Protein AF-A0A3G2R7J8-F1 (afdb_monomer)

Structure (mmCIF, N/CA/C/O backbone):
data_AF-A0A3G2R7J8-F1
#
_entry.id   AF-A0A3G2R7J8-F1
#
loop_
_atom_site.group_PDB
_atom_site.id
_atom_site.type_symbol
_atom_site.label_atom_id
_atom_site.label_alt_id
_atom_site.label_comp_id
_atom_site.label_asym_id
_atom_site.label_entity_id
_atom_site.label_seq_id
_atom_site.pdbx_PDB_ins_code
_atom_site.Cartn_x
_atom_site.Cartn_y
_atom_site.Cartn_z
_atom_site.occupancy
_atom_site.B_iso_or_equiv
_atom_site.auth_seq_id
_atom_site.auth_comp_id
_atom_site.auth_asym_id
_atom_site.auth_atom_id
_atom_site.pdbx_PDB_model_num
ATOM 1 N N . MET A 1 1 ? 8.273 -8.675 15.916 1.00 59.72 1 MET A N 1
ATOM 2 C CA . MET A 1 1 ? 7.662 -7.369 15.571 1.00 59.72 1 MET A CA 1
ATOM 3 C C . MET A 1 1 ? 8.316 -6.280 16.408 1.00 59.72 1 MET A C 1
ATOM 5 O O . MET A 1 1 ? 8.433 -6.460 17.612 1.00 59.72 1 MET A O 1
ATOM 9 N N . SER A 1 2 ? 8.784 -5.197 15.786 1.00 82.50 2 SER A N 1
ATOM 10 C CA . SER A 1 2 ? 9.439 -4.083 16.489 1.00 82.50 2 SER A CA 1
ATOM 11 C C . SER A 1 2 ? 8.393 -3.108 17.041 1.00 82.50 2 SER A C 1
ATOM 13 O O . SER A 1 2 ? 7.334 -2.924 16.443 1.00 82.50 2 SER A O 1
ATOM 15 N N . VAL A 1 3 ? 8.687 -2.429 18.153 1.00 87.94 3 VAL A N 1
ATOM 16 C CA . VAL A 1 3 ? 7.816 -1.363 18.691 1.00 87.94 3 VAL A CA 1
ATOM 17 C C . VAL A 1 3 ? 7.543 -0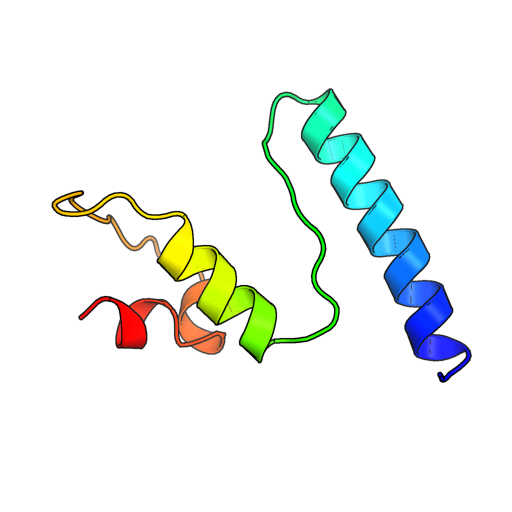.296 17.622 1.00 87.94 3 VAL A C 1
ATOM 19 O O . VAL A 1 3 ? 6.416 0.181 17.483 1.00 87.94 3 VAL A O 1
ATOM 22 N N . LYS A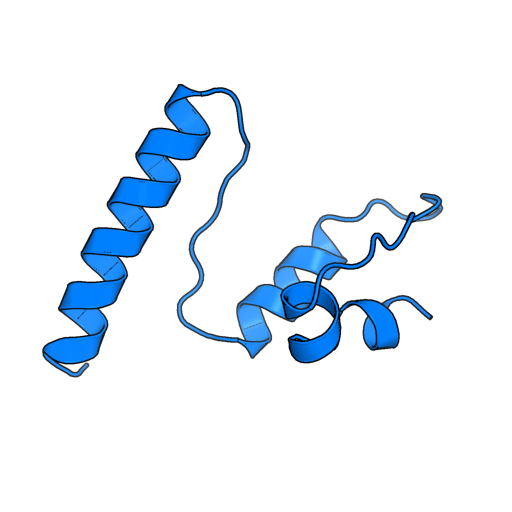 1 4 ? 8.552 0.006 16.792 1.00 87.44 4 LYS A N 1
ATOM 23 C CA . LYS A 1 4 ? 8.447 0.958 15.682 1.00 87.44 4 LYS A CA 1
ATOM 24 C C . LYS A 1 4 ? 7.412 0.516 14.643 1.00 87.44 4 LYS A C 1
ATOM 26 O O . LYS A 1 4 ? 6.588 1.331 14.242 1.00 87.44 4 LYS A O 1
ATOM 31 N N . SER A 1 5 ? 7.410 -0.755 14.231 1.00 88.06 5 SER A N 1
ATOM 32 C CA . SER A 1 5 ? 6.474 -1.240 13.206 1.00 88.06 5 SER A CA 1
ATOM 33 C C . SER A 1 5 ? 5.028 -1.186 13.698 1.00 88.06 5 SER A C 1
ATOM 35 O O . SER A 1 5 ? 4.163 -0.693 12.983 1.00 88.06 5 SER A O 1
ATOM 37 N N . LYS A 1 6 ? 4.783 -1.573 14.957 1.00 90.50 6 LYS A N 1
ATOM 38 C CA . LYS A 1 6 ? 3.447 -1.531 15.571 1.00 90.50 6 LYS A CA 1
ATOM 39 C C . LYS A 1 6 ? 2.896 -0.104 15.693 1.00 90.50 6 LYS A C 1
ATOM 41 O O . LYS A 1 6 ? 1.699 0.119 15.530 1.00 90.50 6 LYS A O 1
ATOM 46 N N . PHE A 1 7 ? 3.762 0.878 15.955 1.00 93.81 7 PHE A N 1
ATOM 47 C CA . PHE A 1 7 ? 3.373 2.290 15.977 1.00 93.81 7 PHE A CA 1
ATOM 48 C C . PHE A 1 7 ? 2.923 2.790 14.595 1.00 93.81 7 PHE A C 1
ATOM 50 O O . PHE A 1 7 ? 1.877 3.434 14.481 1.00 93.81 7 PHE A O 1
ATOM 57 N N . TYR A 1 8 ? 3.687 2.482 13.542 1.00 93.88 8 TYR A N 1
ATOM 58 C CA . TYR A 1 8 ? 3.331 2.880 12.177 1.00 93.88 8 TYR A CA 1
ATOM 59 C C . TYR A 1 8 ? 2.082 2.164 11.674 1.00 93.88 8 TYR A C 1
ATOM 61 O O . TYR A 1 8 ? 1.207 2.818 11.116 1.00 93.88 8 TYR A O 1
ATOM 69 N N . GLU A 1 9 ? 1.945 0.871 11.955 1.00 94.81 9 GLU A N 1
ATOM 70 C CA . GLU A 1 9 ? 0.755 0.089 11.622 1.00 94.81 9 GLU A CA 1
ATOM 71 C C . GLU A 1 9 ? -0.525 0.751 12.154 1.00 94.81 9 GLU A C 1
ATOM 73 O O . GLU A 1 9 ? -1.471 0.986 11.403 1.00 94.81 9 GLU A O 1
ATOM 78 N N . GLN A 1 10 ? -0.540 1.155 13.429 1.00 95.56 10 GLN A N 1
ATOM 79 C CA . GLN A 1 10 ? -1.693 1.839 14.024 1.00 95.56 10 GLN A CA 1
ATOM 80 C C . GLN A 1 10 ? -2.009 3.176 13.337 1.00 95.56 10 GLN A C 1
ATOM 82 O O . GLN A 1 10 ? -3.179 3.519 13.150 1.00 95.56 10 GLN A O 1
ATOM 87 N N . ARG A 1 11 ? -0.987 3.941 12.929 1.00 96.12 11 ARG A N 1
ATOM 88 C CA . ARG A 1 11 ? -1.182 5.190 12.171 1.00 96.12 11 ARG A CA 1
ATOM 89 C C . ARG A 1 11 ? -1.744 4.922 10.777 1.00 96.12 11 A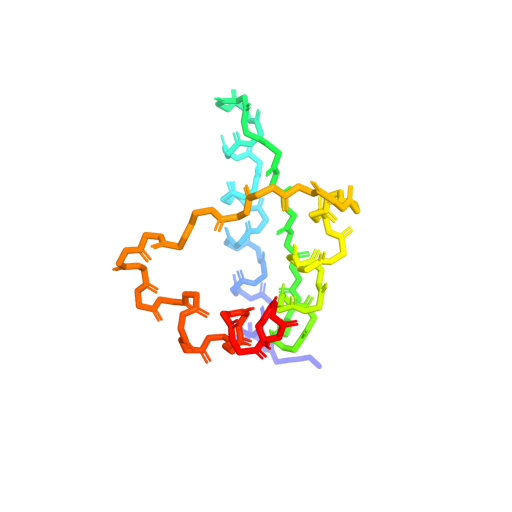RG A C 1
ATOM 91 O O . ARG A 1 11 ? -2.680 5.610 10.375 1.00 96.12 11 ARG A O 1
ATOM 98 N N . CYS A 1 12 ? -1.223 3.921 10.075 1.00 95.69 12 CYS A N 1
ATOM 99 C CA . CYS A 1 12 ? -1.716 3.522 8.762 1.00 95.69 12 CYS A CA 1
ATOM 100 C C . CYS A 1 12 ? -3.169 3.044 8.834 1.00 95.69 12 CYS A C 1
ATOM 102 O O . CYS A 1 12 ? -3.989 3.484 8.036 1.00 95.69 12 CYS A O 1
ATOM 104 N N . GLN A 1 13 ? -3.536 2.243 9.838 1.00 96.44 13 GLN A N 1
ATOM 105 C CA . GLN A 1 13 ? -4.928 1.823 10.015 1.00 96.44 13 GLN A CA 1
ATOM 106 C C . GLN A 1 13 ? -5.878 2.997 10.277 1.00 96.44 13 GLN A C 1
ATOM 108 O O . GLN A 1 13 ? -7.003 3.006 9.777 1.00 96.44 13 GLN A O 1
ATOM 113 N N . ARG A 1 14 ? -5.447 4.014 11.034 1.00 97.12 14 ARG A N 1
ATOM 114 C CA . ARG A 1 14 ? -6.237 5.246 11.201 1.00 97.12 14 ARG A CA 1
ATOM 115 C C . ARG A 1 14 ? -6.409 5.990 9.876 1.00 97.12 14 ARG A C 1
ATOM 117 O O . ARG A 1 14 ? -7.514 6.447 9.598 1.00 97.12 14 ARG A O 1
ATOM 124 N N . ALA A 1 15 ? -5.354 6.076 9.066 1.00 97.00 15 ALA A N 1
ATOM 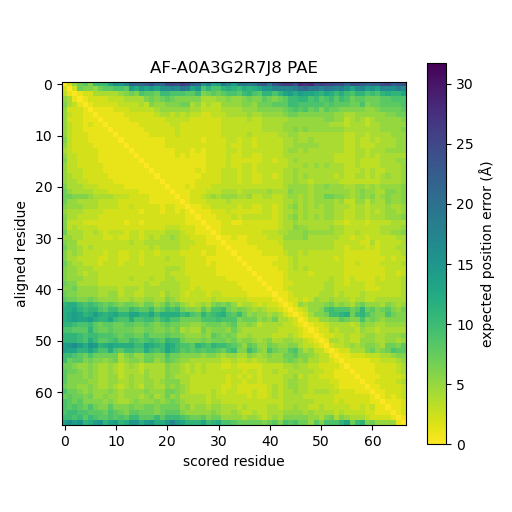125 C CA . ALA A 1 15 ? -5.420 6.687 7.741 1.00 97.00 15 ALA A CA 1
ATOM 126 C C . ALA A 1 15 ? -6.391 5.933 6.818 1.00 97.00 15 ALA A C 1
ATOM 128 O O . ALA A 1 15 ? -7.257 6.561 6.221 1.00 97.00 15 ALA A O 1
ATOM 129 N N . VAL A 1 16 ? -6.331 4.597 6.788 1.00 97.12 16 VAL A N 1
ATOM 130 C CA . VAL A 1 16 ? -7.272 3.758 6.026 1.00 97.12 16 VAL A CA 1
ATOM 131 C C . VAL A 1 16 ? -8.717 4.025 6.444 1.00 97.12 16 VAL A C 1
ATOM 133 O O . VAL A 1 16 ? -9.557 4.297 5.594 1.00 97.12 16 VAL A O 1
ATOM 136 N N . LYS A 1 17 ? -9.015 4.041 7.749 1.00 97.38 17 LYS A N 1
ATOM 137 C CA . LYS A 1 17 ? -10.369 4.349 8.244 1.00 97.38 17 LYS A CA 1
ATOM 138 C C . LYS A 1 17 ? -10.846 5.739 7.817 1.00 97.38 17 LYS A C 1
ATOM 140 O O . LYS A 1 17 ? -12.016 5.907 7.487 1.00 97.38 17 LYS A O 1
ATOM 145 N N . ALA A 1 18 ? -9.956 6.7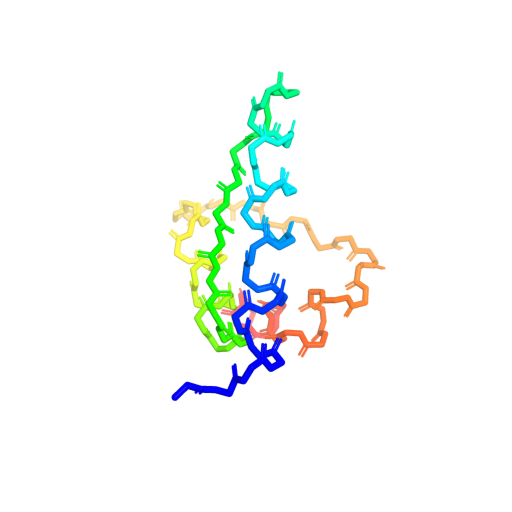30 7.831 1.00 98.00 18 ALA A N 1
ATOM 146 C CA . ALA A 1 18 ? -10.281 8.078 7.382 1.00 98.00 18 ALA A CA 1
ATOM 147 C C . ALA A 1 18 ? -10.539 8.128 5.867 1.00 98.00 18 ALA A C 1
ATOM 149 O O . ALA A 1 18 ? -11.501 8.766 5.452 1.00 98.00 18 ALA A O 1
ATOM 150 N N . LEU A 1 19 ? -9.736 7.438 5.054 1.00 97.50 19 LEU A N 1
ATOM 151 C CA . LEU A 1 19 ? -9.932 7.344 3.604 1.00 97.50 19 LEU A CA 1
ATOM 152 C C . LEU A 1 19 ? -11.275 6.684 3.267 1.00 97.50 19 LEU A C 1
ATOM 154 O O . LEU A 1 19 ? -12.068 7.272 2.537 1.00 97.50 19 LEU A O 1
ATOM 158 N N . ILE A 1 20 ? -11.582 5.552 3.907 1.00 97.44 20 ILE A N 1
ATOM 159 C CA . ILE A 1 20 ? -12.867 4.851 3.755 1.00 97.44 20 ILE A CA 1
ATOM 160 C C . ILE A 1 20 ? -14.039 5.758 4.132 1.00 97.44 20 ILE A C 1
ATOM 162 O O . ILE A 1 20 ? -15.022 5.844 3.401 1.00 97.44 20 ILE A O 1
ATOM 166 N N . LYS A 1 21 ? -13.926 6.512 5.233 1.00 97.56 21 LYS A N 1
ATOM 167 C CA . LYS A 1 21 ? -14.960 7.478 5.636 1.00 97.56 21 LYS A CA 1
ATOM 168 C C . LYS A 1 21 ? -15.198 8.575 4.585 1.00 97.56 21 LYS A C 1
ATOM 170 O O . LYS A 1 21 ? -16.303 9.100 4.513 1.00 97.56 21 LYS A O 1
ATOM 175 N N . ASN A 1 22 ? -14.185 8.923 3.792 1.00 97.56 22 ASN A N 1
ATOM 176 C CA . ASN A 1 22 ? -14.284 9.910 2.714 1.00 97.56 22 ASN A CA 1
ATOM 177 C C . ASN A 1 22 ? -14.659 9.287 1.354 1.00 97.56 22 ASN A C 1
ATOM 179 O O . ASN A 1 22 ? -14.571 9.970 0.338 1.00 97.56 22 ASN A O 1
ATOM 183 N N . GLY A 1 23 ? -15.086 8.019 1.324 1.00 95.50 23 GLY A N 1
ATOM 184 C CA . GLY A 1 23 ? -15.561 7.353 0.109 1.00 95.50 23 GLY A CA 1
ATOM 185 C C . GLY A 1 23 ? -14.464 6.733 -0.758 1.00 95.50 23 GLY A C 1
ATOM 186 O O . GLY A 1 23 ? -14.734 6.396 -1.905 1.00 95.50 23 GLY A O 1
ATOM 187 N N . PHE A 1 24 ? -13.243 6.585 -0.237 1.00 95.75 24 PHE A N 1
ATOM 188 C CA . PHE A 1 24 ? -12.158 5.892 -0.935 1.00 95.75 24 PHE A CA 1
ATOM 189 C C . PHE A 1 24 ? -12.055 4.431 -0.500 1.00 95.75 24 PHE A C 1
ATOM 191 O O . PHE A 1 24 ? -12.079 4.137 0.695 1.00 95.75 24 PHE A O 1
ATOM 198 N N . ASP A 1 25 ? -11.789 3.532 -1.441 1.00 93.44 25 ASP A N 1
ATOM 199 C CA . ASP A 1 25 ? -11.335 2.183 -1.111 1.00 93.44 25 ASP A CA 1
ATOM 200 C C . ASP A 1 25 ? -9.847 2.215 -0.748 1.00 93.44 25 ASP A C 1
ATOM 202 O O . ASP A 1 25 ? -8.992 2.585 -1.553 1.00 93.44 25 ASP A O 1
ATOM 206 N N . ALA A 1 26 ? -9.529 1.854 0.495 1.00 95.25 26 ALA A N 1
ATOM 207 C CA . ALA A 1 26 ? -8.169 1.891 1.017 1.00 95.25 26 ALA A CA 1
ATOM 208 C C . ALA A 1 26 ? -7.827 0.594 1.752 1.00 95.25 26 ALA A C 1
ATOM 210 O O . ALA A 1 26 ? -8.613 0.081 2.548 1.00 95.25 26 ALA A O 1
ATOM 211 N N . ILE A 1 27 ? -6.618 0.088 1.517 1.00 94.19 27 ILE A N 1
ATOM 212 C CA . ILE A 1 27 ? -6.100 -1.138 2.125 1.00 94.19 27 ILE A CA 1
ATOM 213 C C . ILE A 1 27 ? -4.713 -0.836 2.691 1.00 94.19 27 ILE A C 1
ATOM 215 O O . ILE A 1 27 ? -3.912 -0.148 2.061 1.00 94.19 27 ILE A O 1
ATOM 219 N N . TYR A 1 28 ? -4.428 -1.345 3.889 1.00 94.56 28 TYR A N 1
ATOM 220 C CA . TYR A 1 28 ? -3.082 -1.325 4.454 1.00 94.56 28 TYR A CA 1
ATOM 221 C C . TYR A 1 28 ? -2.383 -2.658 4.194 1.00 94.56 28 TYR A C 1
ATOM 223 O O . TYR A 1 28 ? -2.958 -3.716 4.444 1.00 94.56 28 TYR A O 1
ATOM 231 N N . VAL A 1 29 ? -1.126 -2.583 3.766 1.00 94.25 29 VAL A N 1
ATOM 232 C CA . VAL A 1 29 ? -0.210 -3.718 3.647 1.00 94.25 29 VAL A CA 1
ATOM 233 C C . VAL A 1 29 ? 1.118 -3.366 4.331 1.00 94.25 29 VAL A C 1
ATOM 235 O O . VAL A 1 29 ? 1.535 -2.203 4.289 1.00 94.25 29 VAL A O 1
ATOM 238 N N . PRO A 1 30 ? 1.767 -4.320 5.017 1.00 90.88 30 PRO A N 1
ATOM 239 C CA . PRO A 1 30 ? 2.940 -4.033 5.837 1.00 90.88 30 PRO A CA 1
ATOM 240 C C . PRO A 1 30 ? 4.238 -3.841 5.043 1.00 90.88 30 PRO A C 1
ATOM 242 O O . PRO A 1 30 ? 5.176 -3.252 5.585 1.00 90.88 30 PRO A O 1
ATOM 245 N N . THR A 1 31 ? 4.311 -4.317 3.797 1.00 91.69 31 THR A N 1
ATOM 246 C CA . THR A 1 31 ? 5.541 -4.287 2.989 1.00 91.69 31 THR A CA 1
ATOM 247 C C . THR A 1 31 ? 5.368 -3.574 1.650 1.00 91.69 31 THR A C 1
ATOM 249 O O . THR A 1 31 ? 4.260 -3.409 1.132 1.00 91.69 31 THR A O 1
ATOM 252 N N . ARG A 1 32 ? 6.497 -3.130 1.088 1.00 90.81 32 ARG A N 1
ATOM 253 C CA . ARG A 1 32 ? 6.560 -2.441 -0.207 1.00 90.81 32 ARG A CA 1
ATOM 254 C C . ARG A 1 32 ? 6.131 -3.376 -1.337 1.00 90.81 32 ARG A C 1
ATOM 256 O O . ARG A 1 32 ? 5.389 -2.980 -2.229 1.00 90.81 32 ARG A O 1
ATOM 263 N N . GLU A 1 33 ? 6.593 -4.616 -1.268 1.00 91.31 33 GLU A N 1
ATOM 264 C CA . GLU A 1 33 ? 6.390 -5.655 -2.269 1.00 91.31 33 GLU A CA 1
ATOM 265 C C . GLU A 1 33 ? 4.912 -6.054 -2.339 1.00 91.31 33 GLU A C 1
ATOM 267 O O . GLU A 1 33 ? 4.338 -6.148 -3.424 1.00 91.31 33 GLU A O 1
ATOM 272 N N . GLU A 1 34 ? 4.259 -6.208 -1.182 1.00 91.44 34 GLU A N 1
ATOM 273 C CA . GLU A 1 34 ? 2.818 -6.464 -1.116 1.00 91.44 34 GLU A CA 1
ATOM 274 C C . GLU A 1 34 ? 2.000 -5.281 -1.642 1.00 91.44 34 GLU A C 1
ATOM 276 O O . GLU A 1 34 ? 0.982 -5.501 -2.295 1.00 91.44 34 GLU A O 1
ATOM 281 N N . ALA A 1 35 ? 2.439 -4.038 -1.407 1.00 92.25 35 ALA A N 1
ATOM 282 C CA . ALA A 1 35 ? 1.771 -2.850 -1.943 1.00 92.25 35 ALA A CA 1
ATOM 283 C C . ALA A 1 35 ? 1.797 -2.820 -3.469 1.00 92.25 35 ALA A C 1
ATOM 285 O O . ALA A 1 35 ? 0.748 -2.631 -4.086 1.00 92.25 35 ALA A O 1
ATOM 286 N N . ALA A 1 36 ? 2.965 -3.051 -4.071 1.00 91.88 36 ALA A N 1
ATOM 287 C CA . ALA A 1 36 ? 3.104 -3.087 -5.521 1.00 91.88 36 ALA A CA 1
ATOM 288 C C . ALA A 1 36 ? 2.257 -4.213 -6.132 1.00 91.88 36 ALA A C 1
ATOM 290 O O . ALA A 1 36 ? 1.447 -3.964 -7.024 1.00 91.88 36 ALA A O 1
ATOM 291 N N . LYS A 1 37 ? 2.363 -5.431 -5.584 1.00 91.75 37 LYS A N 1
ATOM 292 C CA . LYS A 1 37 ? 1.586 -6.586 -6.049 1.00 91.75 37 LYS A CA 1
ATOM 293 C C . LYS A 1 37 ? 0.082 -6.333 -5.963 1.00 91.75 37 LYS A C 1
ATOM 295 O O . LYS A 1 37 ? -0.636 -6.545 -6.935 1.00 91.75 37 LYS A O 1
ATOM 300 N N . ARG A 1 38 ? -0.399 -5.849 -4.814 1.00 92.44 38 ARG A N 1
ATOM 301 C CA . ARG A 1 38 ? -1.828 -5.614 -4.603 1.00 92.44 38 ARG A CA 1
ATOM 302 C C . ARG A 1 38 ? -2.365 -4.510 -5.507 1.00 92.44 38 ARG A C 1
ATOM 304 O O . ARG A 1 38 ? -3.490 -4.624 -5.975 1.00 92.44 38 ARG A O 1
ATOM 311 N N . ALA A 1 39 ? -1.576 -3.467 -5.759 1.00 90.50 39 ALA A N 1
ATOM 312 C CA . ALA A 1 39 ? -1.961 -2.397 -6.672 1.00 90.50 39 ALA A CA 1
ATOM 313 C C . ALA A 1 39 ? -2.180 -2.921 -8.099 1.00 90.50 39 ALA A C 1
ATOM 315 O O . ALA A 1 39 ? -3.190 -2.584 -8.706 1.00 90.50 39 ALA A O 1
ATOM 316 N N . VAL A 1 40 ? -1.285 -3.780 -8.601 1.00 88.88 40 VAL A N 1
ATOM 317 C CA . VAL A 1 40 ? -1.414 -4.390 -9.935 1.00 88.88 40 VAL A CA 1
ATOM 318 C C . VAL A 1 40 ? -2.609 -5.348 -10.000 1.00 88.88 40 VAL A C 1
ATOM 320 O O . VAL A 1 40 ? -3.380 -5.282 -10.950 1.00 88.88 40 VAL A O 1
ATOM 323 N N . GLU A 1 41 ? -2.830 -6.177 -8.973 1.00 90.25 41 GLU A N 1
ATOM 324 C CA . GLU A 1 41 ? -3.986 -7.095 -8.899 1.00 90.25 41 GLU A CA 1
ATOM 325 C C . GLU A 1 41 ? -5.349 -6.387 -8.933 1.00 90.25 41 GLU A C 1
ATOM 327 O O . GLU A 1 41 ? -6.347 -6.985 -9.330 1.00 90.25 41 GLU A O 1
ATOM 332 N N . LEU A 1 42 ? -5.415 -5.137 -8.470 1.00 90.12 42 LEU A N 1
ATOM 333 C CA . LEU A 1 42 ? -6.654 -4.359 -8.455 1.00 90.12 42 LEU A CA 1
ATOM 334 C C . LEU A 1 42 ? -7.004 -3.769 -9.827 1.00 90.12 42 LEU A C 1
ATOM 336 O O . LEU A 1 42 ? -8.142 -3.344 -10.021 1.00 90.12 42 LEU A O 1
ATOM 340 N N . VAL A 1 43 ? -6.058 -3.729 -10.770 1.00 88.44 43 VAL A N 1
ATOM 341 C CA . VAL A 1 43 ? -6.300 -3.226 -12.124 1.00 88.44 43 VAL A CA 1
ATOM 342 C C . VAL A 1 43 ? -7.029 -4.304 -12.940 1.00 88.44 43 VAL A C 1
ATOM 344 O O . VAL A 1 43 ? -6.483 -5.390 -13.130 1.00 88.44 43 VAL A O 1
ATOM 347 N N . PRO A 1 44 ? -8.240 -4.039 -13.467 1.00 85.81 44 PRO A N 1
ATOM 348 C CA . PRO A 1 44 ? -8.954 -5.020 -14.279 1.00 85.81 44 PRO A CA 1
ATOM 349 C C . PRO A 1 44 ? -8.231 -5.310 -15.598 1.00 85.81 44 PRO A C 1
ATOM 351 O O . PRO A 1 44 ? -7.685 -4.399 -16.232 1.00 85.81 44 PRO A O 1
ATOM 354 N N . GLU A 1 45 ? -8.305 -6.557 -16.066 1.00 82.19 45 GLU A N 1
ATOM 355 C CA . GLU A 1 45 ? -7.755 -6.948 -17.365 1.00 82.19 45 GLU A CA 1
ATOM 356 C C . GLU A 1 45 ? -8.315 -6.073 -18.501 1.00 82.19 45 GLU A C 1
ATOM 358 O O . GLU A 1 45 ? -9.504 -5.753 -18.532 1.00 82.19 45 GLU A O 1
ATOM 363 N N . LYS A 1 46 ? -7.451 -5.705 -19.459 1.00 81.50 46 LYS A N 1
ATOM 364 C CA . LYS A 1 46 ? -7.764 -4.839 -20.618 1.00 81.50 46 LYS A CA 1
ATOM 365 C C . LYS A 1 46 ? -8.143 -3.390 -20.276 1.00 81.50 46 LYS A C 1
ATOM 367 O O . LYS A 1 46 ? -8.639 -2.671 -21.143 1.00 81.50 46 LYS A O 1
ATOM 372 N N . SER A 1 47 ? -7.882 -2.937 -19.052 1.00 84.44 47 SER A N 1
ATOM 373 C CA . SER A 1 47 ? -8.009 -1.520 -18.700 1.00 84.44 47 SER A CA 1
ATOM 374 C C . SER A 1 47 ? -6.863 -0.700 -19.290 1.00 84.44 47 SER A C 1
ATOM 376 O O . SER A 1 47 ? -5.709 -1.121 -19.266 1.00 84.44 47 SER A O 1
ATOM 378 N N . SER A 1 48 ? -7.165 0.504 -19.776 1.00 85.06 48 SER A N 1
ATOM 379 C CA . SER A 1 48 ? -6.129 1.488 -20.100 1.00 85.06 48 SER A CA 1
ATOM 380 C C . SER A 1 48 ? -5.689 2.179 -18.810 1.00 85.06 48 SER A C 1
ATOM 382 O O . SER A 1 48 ? -6.500 2.845 -18.165 1.00 85.06 48 SER A O 1
ATOM 384 N N . VAL A 1 49 ? -4.420 2.032 -18.427 1.00 86.75 49 VAL A N 1
ATOM 385 C CA . VAL A 1 49 ? -3.869 2.657 -17.215 1.00 86.75 49 VAL A CA 1
ATOM 386 C C . VAL A 1 49 ? -3.141 3.947 -17.578 1.00 86.75 49 VAL A C 1
ATOM 388 O O . VAL A 1 49 ? -2.146 3.934 -18.297 1.00 86.75 49 VAL A O 1
ATOM 391 N N . GLY A 1 50 ? -3.637 5.076 -17.070 1.00 84.81 50 GLY A N 1
ATOM 392 C CA . GLY A 1 50 ? -2.926 6.350 -17.130 1.00 84.81 50 GLY A CA 1
ATOM 393 C C . GLY A 1 50 ? -1.948 6.474 -15.964 1.00 84.81 50 GLY A C 1
ATOM 394 O O . GLY A 1 50 ? -2.365 6.466 -14.807 1.00 84.81 50 GLY A O 1
ATOM 395 N N . VAL A 1 51 ? -0.656 6.621 -16.255 1.00 83.94 51 VAL A N 1
ATOM 396 C CA . VAL A 1 51 ? 0.369 6.864 -15.231 1.00 83.94 51 VAL A CA 1
ATOM 397 C C . VAL A 1 51 ? 0.584 8.368 -15.087 1.00 83.94 51 VAL A C 1
ATOM 399 O O . VAL A 1 51 ? 1.149 9.018 -15.963 1.00 83.94 51 VAL A O 1
ATOM 402 N N . GLY A 1 52 ? 0.099 8.937 -13.982 1.00 82.12 52 GLY A N 1
ATOM 403 C CA . GLY A 1 52 ? 0.424 10.312 -13.597 1.00 82.12 52 GLY A CA 1
ATOM 404 C C . GLY A 1 52 ? 1.851 10.430 -13.044 1.00 82.12 52 GLY A C 1
ATOM 405 O O . GLY A 1 52 ? 2.485 9.425 -12.739 1.00 82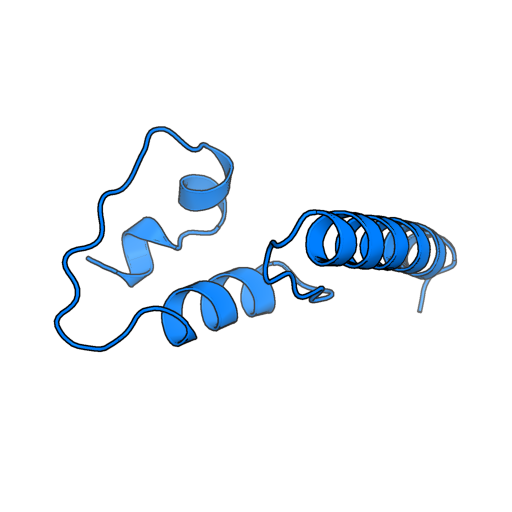.12 52 GLY A O 1
ATOM 406 N N . GLY A 1 53 ? 2.341 11.657 -12.838 1.00 85.38 53 GLY A N 1
ATOM 407 C CA . GLY A 1 53 ? 3.690 11.944 -12.312 1.00 85.38 53 GLY A CA 1
ATOM 408 C C . GLY A 1 53 ? 3.895 11.629 -10.820 1.00 85.38 53 GLY A C 1
ATOM 409 O O . GLY A 1 53 ? 4.456 12.442 -10.088 1.00 85.38 53 GLY A O 1
ATOM 410 N N . SER A 1 54 ? 3.399 10.489 -10.337 1.00 89.38 54 SER A N 1
ATOM 411 C CA . SER A 1 54 ? 3.520 10.068 -8.941 1.00 89.38 54 SER A CA 1
ATOM 412 C C . SER A 1 54 ? 4.856 9.379 -8.689 1.00 89.38 54 SER A C 1
ATOM 414 O O . SER A 1 54 ? 5.061 8.234 -9.092 1.00 89.38 54 SER A O 1
ATOM 416 N N . VAL A 1 55 ? 5.741 10.047 -7.946 1.00 90.50 55 VAL A N 1
ATOM 417 C CA . VAL A 1 55 ? 7.059 9.505 -7.569 1.00 90.50 55 VAL A CA 1
ATOM 418 C C . VAL A 1 55 ? 6.926 8.164 -6.842 1.00 90.50 55 VAL A C 1
ATOM 420 O O . VAL A 1 55 ? 7.676 7.239 -7.124 1.00 90.50 55 VAL A O 1
ATOM 423 N N . THR A 1 56 ? 5.929 8.008 -5.967 1.00 91.06 56 THR A N 1
ATOM 424 C CA . THR A 1 56 ? 5.736 6.765 -5.208 1.00 91.06 56 THR A CA 1
ATOM 425 C C . THR A 1 56 ? 5.391 5.576 -6.105 1.00 91.06 56 THR A C 1
ATOM 427 O O . THR A 1 56 ? 5.871 4.479 -5.850 1.00 91.06 56 THR A O 1
ATOM 430 N N . ILE A 1 57 ? 4.594 5.763 -7.164 1.00 89.31 57 ILE A N 1
ATOM 431 C CA . ILE A 1 57 ? 4.230 4.663 -8.080 1.00 89.31 57 ILE A CA 1
ATOM 432 C C . ILE A 1 57 ? 5.464 4.206 -8.874 1.00 89.31 57 ILE A C 1
ATOM 434 O O . ILE A 1 57 ? 5.654 3.003 -9.057 1.00 89.31 57 ILE A O 1
ATOM 438 N N . HIS A 1 58 ? 6.326 5.150 -9.274 1.00 88.94 58 HIS A N 1
ATOM 439 C CA . HIS A 1 58 ? 7.611 4.848 -9.909 1.00 88.94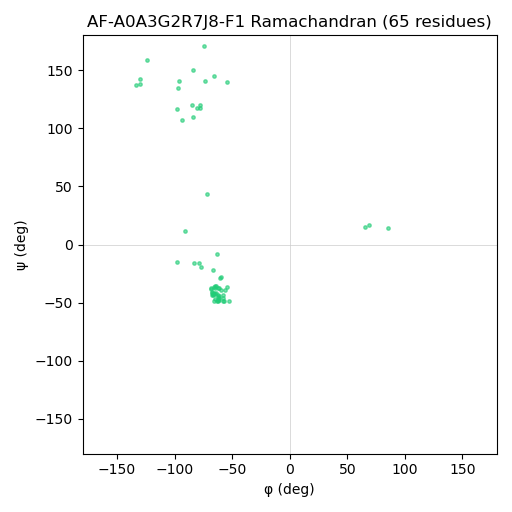 58 HIS A CA 1
ATOM 440 C C . HIS A 1 58 ? 8.569 4.137 -8.955 1.00 88.94 58 HIS A C 1
ATOM 442 O O . HIS A 1 58 ? 9.117 3.100 -9.304 1.00 88.94 58 HIS A O 1
ATOM 448 N N . GLU A 1 59 ? 8.739 4.641 -7.731 1.00 91.00 59 GLU A N 1
ATOM 449 C CA . GLU A 1 59 ? 9.593 3.984 -6.743 1.00 91.00 59 GLU A CA 1
ATOM 450 C C . GLU A 1 59 ? 9.110 2.554 -6.475 1.00 91.00 59 GLU A C 1
ATOM 452 O O . GLU A 1 59 ? 9.909 1.620 -6.482 1.00 91.00 59 GLU A O 1
ATOM 457 N N . LEU A 1 60 ? 7.806 2.346 -6.283 1.00 90.25 60 LEU A N 1
ATOM 458 C CA . LEU A 1 60 ? 7.233 1.017 -6.054 1.00 90.25 60 L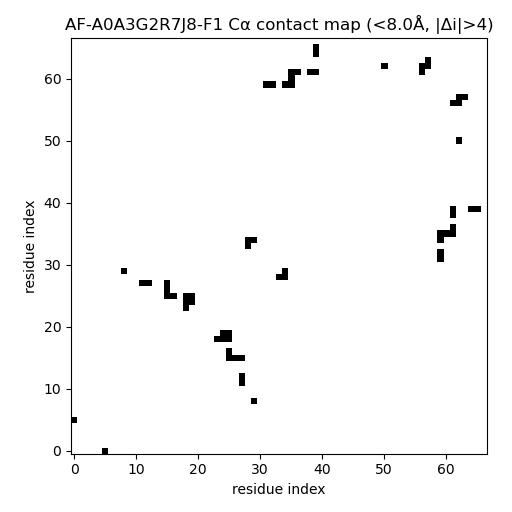EU A CA 1
ATOM 459 C C . LEU A 1 60 ? 7.396 0.046 -7.240 1.00 90.25 60 LEU A C 1
ATOM 461 O O . LEU A 1 60 ? 7.093 -1.131 -7.063 1.00 90.25 60 LEU A O 1
ATOM 465 N N . GLY A 1 61 ? 7.863 0.500 -8.409 1.00 88.88 61 GLY A N 1
ATOM 466 C CA . GLY A 1 61 ? 8.019 -0.338 -9.602 1.00 88.88 61 GLY A CA 1
ATOM 467 C C . GLY A 1 61 ? 6.685 -0.782 -10.207 1.00 88.88 61 GLY A C 1
ATOM 468 O O . GLY A 1 61 ? 6.640 -1.730 -10.981 1.00 88.88 61 GLY A O 1
ATOM 469 N N . ILE A 1 62 ? 5.576 -0.123 -9.848 1.00 88.62 62 ILE A N 1
ATOM 470 C CA . ILE A 1 62 ? 4.237 -0.473 -10.351 1.00 88.62 62 ILE A CA 1
ATOM 471 C C . ILE A 1 62 ? 4.136 -0.156 -11.843 1.00 88.62 62 ILE A C 1
ATOM 473 O O . ILE A 1 62 ? 3.512 -0.905 -12.585 1.00 88.62 62 ILE A O 1
ATOM 477 N N . VAL A 1 63 ? 4.760 0.943 -12.281 1.00 86.69 63 VAL A N 1
ATOM 478 C CA . VAL A 1 63 ? 4.801 1.320 -13.701 1.00 86.69 63 VAL A CA 1
ATOM 479 C C . VAL A 1 63 ? 5.521 0.243 -14.506 1.00 86.69 63 VAL A C 1
ATOM 481 O O . VAL A 1 63 ? 4.969 -0.240 -15.485 1.00 86.69 63 VAL A O 1
ATOM 484 N N . ASP A 1 64 ? 6.689 -0.196 -14.038 1.00 86.44 64 ASP A N 1
ATOM 485 C CA . ASP A 1 64 ? 7.488 -1.231 -14.704 1.00 86.44 64 ASP A CA 1
ATOM 486 C C . ASP A 1 64 ? 6.807 -2.611 -14.691 1.00 86.44 64 ASP A C 1
ATOM 488 O O . ASP A 1 64 ? 7.128 -3.465 -15.503 1.00 86.44 64 ASP A O 1
ATOM 492 N N . ALA A 1 65 ? 5.877 -2.862 -13.764 1.00 84.19 65 ALA A N 1
ATOM 493 C CA . ALA A 1 65 ? 5.108 -4.108 -13.713 1.00 84.19 65 ALA A CA 1
ATOM 494 C C . ALA A 1 65 ? 3.889 -4.116 -14.655 1.00 84.19 65 ALA A C 1
ATOM 496 O O . ALA A 1 65 ? 3.310 -5.176 -14.894 1.00 84.19 65 ALA A O 1
ATOM 497 N N . LEU A 1 66 ? 3.465 -2.945 -15.143 1.00 78.62 66 LEU A N 1
ATOM 498 C CA . LEU A 1 66 ? 2.310 -2.778 -16.030 1.00 78.62 66 LEU A CA 1
ATOM 499 C C . LEU A 1 66 ? 2.697 -2.673 -17.517 1.00 78.62 66 LEU A C 1
ATOM 501 O O . LEU A 1 66 ? 1.809 -2.806 -18.362 1.00 78.62 66 LEU A O 1
ATOM 505 N N . PHE A 1 67 ? 3.975 -2.433 -17.830 1.00 73.56 67 PHE A N 1
ATOM 506 C CA 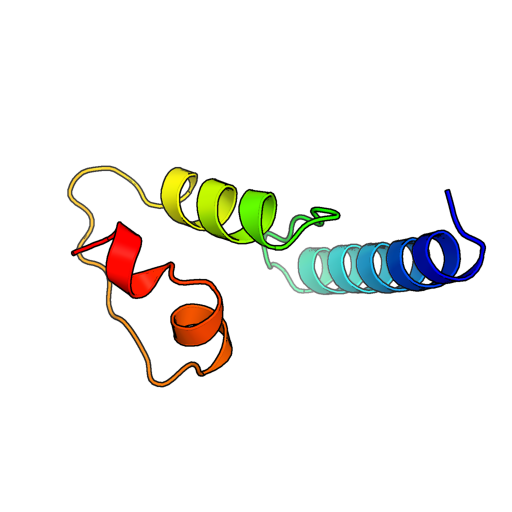. PHE A 1 67 ? 4.521 -2.259 -19.184 1.00 73.56 67 PHE A CA 1
ATOM 507 C C . PHE A 1 67 ? 5.670 -3.230 -19.448 1.00 73.56 67 PHE A C 1
ATOM 509 O O . PHE A 1 67 ? 5.750 -3.727 -20.595 1.00 73.56 67 PHE A O 1
#

Organism: NCBI:txid2316383

Foldseek 3Di:
DDPVLVVVVVVQVVVCVVCVVVVDHDDDDSDLQCVLVVVLVPDDPPDDDDDDPDPSCVVSCNVVVVD

InterPro domains:
  IPR003741 LUD domain [PF02589] (13-66)

Radius of gyration: 13.85 Å; Cα contacts (8 Å, |Δi|>4): 32; chains: 1; bounding box: 25×19×39 Å

Mean predicted aligned error: 4.46 Å

Solvent-accessible surface area (backbone atoms only — not comparable to full-atom values): 4298 Å² total; per-residue (Å²): 138,54,74,69,56,57,54,52,50,56,52,49,54,51,49,32,54,52,39,41,74,72,76,40,93,61,83,87,65,97,46,68,67,55,45,30,52,52,56,58,71,70,55,63,88,93,62,86,82,84,84,70,97,49,65,66,48,56,72,53,42,43,58,72,74,75,109

Secondary structure (DSSP, 8-state):
--HHHHHHHHHHHHHHHHHHHTT------SSHHHHHHHHHHTSPTTPPPP--S-HHHHHTTHHHHH-

pLDDT: mean 90.06, std 6.34, range [59.72, 98.0]

Sequence (67 aa):
MSVKSKFYEQRCQRAVKALIKNGFDAIYVPTREEAAKRAVELVPEKSSVGVGGSVTIHELGIVDALF